Protein AF-A0A3M2T700-F1 (afdb_monomer_lite)

pLDDT: mean 87.98, std 15.17, range [38.22, 98.38]

Foldseek 3Di:
DDALPDCPDPNVVVVVVLVVVVVPPDPCLDCVNVVLLPDALVVCVVCVVSVVVSLCVLLVSLVCLLVSLPVVVLVVVCVVPVPSDDDPVSNVVSVVSNVVSVVSNVVSVVSVVVSDPPPPPPPPVPPDDD

Sequence (130 aa):
MKEPWRHDSMYAMVLSDLTEIENKLSRCHRYDSVKFYEREADELRMIPDYWNAWLKLQFTYHSILTALNHPFLYIVASQYNSNLTIPNTFWRRSSELVLLHATWIVRMIDMVSDKRPRCIFTTAALRIRD

Structure (mmCIF, N/CA/C/O backbone):
data_AF-A0A3M2T700-F1
#
_entry.id   AF-A0A3M2T700-F1
#
loop_
_atom_site.group_PDB
_atom_site.id
_atom_site.type_symbol
_atom_site.label_atom_id
_atom_site.label_alt_id
_atom_site.label_comp_id
_atom_site.label_asym_id
_atom_site.label_entity_id
_atom_site.label_seq_id
_atom_site.pdbx_PDB_ins_code
_atom_site.Cartn_x
_atom_site.Cartn_y
_atom_site.Cartn_z
_atom_site.occupancy
_atom_site.B_iso_or_equiv
_atom_site.auth_seq_id
_atom_site.auth_comp_id
_atom_site.auth_asym_id
_atom_site.auth_atom_id
_atom_site.pdbx_PDB_model_num
ATOM 1 N N . MET A 1 1 ? 7.837 -8.529 -21.971 1.00 65.38 1 MET A N 1
ATOM 2 C CA . MET A 1 1 ? 7.147 -7.703 -20.954 1.00 65.38 1 MET A CA 1
ATOM 3 C C . MET A 1 1 ? 7.514 -6.250 -21.225 1.00 65.38 1 MET A C 1
ATOM 5 O O . MET A 1 1 ? 8.689 -6.008 -21.472 1.00 65.38 1 MET A O 1
ATOM 9 N N . LYS A 1 2 ? 6.544 -5.325 -21.280 1.00 83.81 2 LYS A N 1
ATOM 10 C CA . LYS A 1 2 ? 6.830 -3.884 -21.449 1.00 83.81 2 LYS A CA 1
ATOM 11 C C . LYS A 1 2 ? 7.510 -3.327 -20.202 1.00 83.81 2 LYS A C 1
ATOM 13 O O . LYS A 1 2 ? 7.295 -3.845 -19.107 1.00 83.81 2 LYS A O 1
ATOM 18 N N . GLU A 1 3 ? 8.299 -2.276 -20.369 1.00 89.56 3 GLU A N 1
ATOM 19 C CA . GLU A 1 3 ? 9.000 -1.635 -19.267 1.00 89.56 3 GLU A CA 1
ATOM 20 C C . GLU A 1 3 ? 8.006 -0.971 -18.290 1.00 89.56 3 GLU A C 1
ATOM 22 O O . GLU A 1 3 ? 7.067 -0.309 -18.738 1.00 89.56 3 GLU A O 1
ATOM 27 N N . PRO A 1 4 ? 8.197 -1.091 -16.962 1.00 91.31 4 PRO A N 1
ATOM 28 C CA . PRO A 1 4 ? 7.226 -0.625 -15.959 1.00 91.31 4 PRO A CA 1
ATOM 29 C C . PRO A 1 4 ? 6.918 0.879 -15.988 1.00 91.31 4 PRO A C 1
ATOM 31 O O . PRO A 1 4 ? 5.841 1.311 -15.593 1.00 91.31 4 PRO A O 1
ATOM 34 N N . TRP A 1 5 ? 7.860 1.701 -16.450 1.00 90.75 5 TRP A N 1
ATOM 35 C CA . TRP A 1 5 ? 7.692 3.155 -16.549 1.00 90.75 5 TRP A CA 1
ATOM 36 C C . TRP A 1 5 ? 6.931 3.596 -17.806 1.00 90.75 5 TRP A C 1
ATOM 38 O O . TRP A 1 5 ? 6.716 4.792 -18.010 1.00 90.75 5 TRP A O 1
ATOM 48 N N . ARG A 1 6 ? 6.531 2.662 -18.676 1.00 93.06 6 ARG A N 1
ATOM 49 C CA . ARG A 1 6 ? 5.644 2.963 -19.803 1.00 93.06 6 ARG A CA 1
ATOM 50 C C . ARG A 1 6 ? 4.210 3.117 -19.299 1.00 93.06 6 ARG A C 1
ATOM 52 O O . ARG A 1 6 ? 3.755 2.346 -18.456 1.00 93.06 6 ARG A O 1
ATOM 59 N N . HIS A 1 7 ? 3.497 4.100 -19.844 1.00 92.81 7 HIS A N 1
ATOM 60 C CA . HIS A 1 7 ? 2.113 4.425 -19.473 1.00 92.81 7 HIS A CA 1
ATOM 61 C C . HIS A 1 7 ? 1.124 3.279 -19.742 1.00 92.81 7 HIS A C 1
ATOM 63 O O . HIS A 1 7 ? 0.125 3.149 -19.051 1.00 92.81 7 HIS A O 1
ATOM 69 N N . ASP A 1 8 ? 1.419 2.443 -20.732 1.00 93.25 8 ASP A N 1
ATOM 70 C CA . ASP A 1 8 ? 0.633 1.288 -21.163 1.00 93.25 8 ASP A CA 1
ATOM 71 C C . ASP A 1 8 ? 1.215 -0.042 -20.646 1.00 93.25 8 ASP A C 1
ATOM 73 O O . ASP A 1 8 ? 0.959 -1.115 -21.202 1.00 93.25 8 ASP A O 1
ATOM 77 N N . SER A 1 9 ? 2.056 0.022 -19.611 1.00 93.38 9 SER A N 1
ATOM 78 C CA . SER A 1 9 ? 2.573 -1.157 -18.924 1.00 93.38 9 SER A CA 1
ATOM 79 C C . SER A 1 9 ? 1.555 -1.706 -17.926 1.00 93.38 9 SER A C 1
ATOM 81 O O . SER A 1 9 ? 0.734 -0.975 -17.373 1.00 93.38 9 SER A O 1
ATOM 83 N N . MET A 1 10 ? 1.672 -2.998 -17.615 1.00 93.31 10 MET A N 1
ATOM 84 C CA . MET A 1 10 ? 0.885 -3.623 -16.548 1.00 93.31 10 MET A CA 1
ATOM 85 C C . MET A 1 10 ? 1.101 -2.928 -15.196 1.00 93.31 10 MET A C 1
ATOM 87 O O . MET A 1 10 ? 0.160 -2.798 -14.423 1.00 93.31 10 MET A O 1
ATOM 91 N N . TYR A 1 11 ? 2.316 -2.430 -14.935 1.00 94.62 11 TYR A N 1
ATOM 92 C CA . TYR A 1 11 ? 2.613 -1.651 -13.735 1.00 94.62 11 TYR A CA 1
ATOM 93 C C . TYR A 1 11 ? 1.751 -0.388 -13.650 1.00 94.62 11 TYR A C 1
ATOM 95 O O . TYR A 1 11 ? 1.080 -0.163 -12.643 1.00 94.62 11 TYR A O 1
ATOM 103 N N . ALA A 1 12 ? 1.737 0.409 -14.722 1.00 95.56 12 ALA A N 1
ATOM 104 C CA . ALA A 1 12 ? 0.971 1.648 -14.778 1.00 95.56 12 ALA A CA 1
ATOM 105 C C . ALA A 1 12 ? -0.542 1.393 -14.696 1.00 95.56 12 ALA A C 1
ATOM 107 O O . ALA A 1 12 ? -1.243 2.125 -14.000 1.00 95.56 12 ALA A O 1
ATOM 108 N N . MET A 1 13 ? -1.032 0.328 -15.339 1.00 96.69 13 MET A N 1
ATOM 109 C CA . MET A 1 13 ? -2.441 -0.071 -15.274 1.00 96.69 13 MET A CA 1
ATOM 110 C C . MET A 1 13 ? -2.863 -0.462 -13.853 1.00 96.69 13 MET A C 1
ATOM 112 O O . MET A 1 13 ? -3.823 0.099 -13.337 1.00 96.69 13 MET A O 1
ATOM 116 N N . VAL A 1 14 ? -2.112 -1.342 -13.178 1.00 96.44 14 VAL A N 1
ATOM 117 C CA . VAL A 1 14 ? -2.426 -1.756 -11.796 1.00 96.44 14 VAL A CA 1
ATOM 118 C C . VAL A 1 14 ? -2.397 -0.561 -10.842 1.00 96.44 14 VAL A C 1
ATOM 120 O O . VAL A 1 14 ? -3.268 -0.434 -9.984 1.00 96.44 14 VAL A O 1
ATOM 123 N N . LEU A 1 15 ? -1.419 0.338 -10.987 1.00 96.00 15 LEU A N 1
ATOM 124 C CA . LEU A 1 15 ? -1.345 1.544 -10.162 1.00 96.00 15 LEU A CA 1
ATOM 125 C C . LEU A 1 15 ? -2.537 2.484 -10.410 1.00 96.00 15 LEU A C 1
ATOM 127 O O . LEU A 1 15 ? -3.081 3.047 -9.459 1.00 96.00 15 LEU A O 1
ATOM 131 N N . SER A 1 16 ? -2.954 2.635 -11.670 1.00 96.75 16 SER A N 1
ATOM 132 C CA . SER A 1 16 ? -4.155 3.388 -12.040 1.00 96.75 16 SER A CA 1
ATOM 133 C C . SER A 1 16 ? -5.408 2.789 -11.401 1.00 96.75 16 SER A C 1
ATOM 135 O O . SER A 1 16 ? -6.183 3.517 -10.783 1.00 96.75 16 SER A O 1
ATOM 137 N N . ASP A 1 17 ? -5.580 1.468 -11.481 1.00 96.12 17 ASP A N 1
ATOM 138 C CA . ASP A 1 17 ? -6.729 0.770 -10.897 1.00 96.12 17 ASP A CA 1
ATOM 139 C C . ASP A 1 17 ? -6.767 0.924 -9.370 1.00 96.12 17 ASP A C 1
ATOM 141 O O . ASP A 1 17 ? -7.816 1.225 -8.799 1.00 96.12 17 ASP A O 1
ATOM 145 N N . LEU A 1 18 ? -5.620 0.790 -8.694 1.00 95.38 18 LEU A N 1
ATOM 146 C CA . LEU A 1 18 ? -5.518 1.020 -7.248 1.00 95.38 18 LEU A CA 1
ATOM 147 C C . LEU A 1 18 ? -5.864 2.460 -6.859 1.00 95.38 18 LEU A C 1
ATOM 149 O O . LEU A 1 18 ? -6.578 2.672 -5.879 1.00 95.38 18 LEU A O 1
ATOM 153 N N . THR A 1 19 ? -5.387 3.438 -7.632 1.00 94.06 19 THR A N 1
ATOM 154 C CA . THR A 1 19 ? -5.673 4.861 -7.395 1.00 94.06 19 THR A CA 1
ATOM 155 C C . THR A 1 19 ? -7.164 5.144 -7.560 1.00 94.06 19 THR A C 1
ATOM 157 O O . THR A 1 19 ? -7.755 5.873 -6.766 1.00 94.06 19 THR A O 1
ATOM 160 N N . GLU A 1 20 ? -7.807 4.527 -8.550 1.00 95.12 20 GLU A N 1
ATOM 161 C CA . GLU A 1 20 ? -9.245 4.661 -8.770 1.00 95.12 20 GLU A CA 1
ATOM 162 C C . GLU A 1 20 ? -10.069 3.996 -7.654 1.00 95.12 20 GLU A C 1
ATOM 164 O O . GLU A 1 20 ? -11.075 4.552 -7.206 1.00 95.12 20 GLU A O 1
ATOM 169 N N . ILE A 1 21 ? -9.638 2.832 -7.152 1.00 91.31 21 ILE A N 1
ATOM 170 C CA . ILE A 1 21 ? -10.253 2.184 -5.982 1.00 91.31 21 ILE A CA 1
ATOM 171 C C . ILE A 1 21 ? -10.155 3.098 -4.755 1.00 91.31 21 ILE A C 1
ATOM 173 O O . ILE A 1 21 ? -11.149 3.307 -4.058 1.00 91.31 21 ILE A O 1
ATOM 177 N N . GLU A 1 22 ? -8.984 3.678 -4.502 1.00 89.00 22 GLU A N 1
ATOM 178 C CA . GLU A 1 22 ? -8.772 4.609 -3.392 1.00 89.00 22 GLU A CA 1
ATOM 179 C C . GLU A 1 22 ? -9.605 5.893 -3.541 1.00 89.00 22 GLU A C 1
ATOM 181 O O . GLU A 1 22 ? -10.156 6.414 -2.563 1.00 89.00 22 GLU A O 1
ATOM 186 N N . ASN A 1 23 ? -9.751 6.388 -4.771 1.00 89.25 23 ASN A N 1
ATOM 187 C CA . ASN A 1 23 ? -10.578 7.546 -5.085 1.00 89.25 23 ASN A CA 1
ATOM 188 C C . ASN A 1 23 ? -12.066 7.280 -4.802 1.00 89.25 23 ASN A C 1
ATOM 190 O O . ASN A 1 23 ? -12.743 8.127 -4.220 1.00 89.25 23 ASN A O 1
ATOM 194 N N . LYS A 1 24 ? -12.560 6.083 -5.143 1.00 91.00 24 LYS A N 1
ATOM 195 C CA . LYS A 1 24 ? -13.945 5.653 -4.877 1.00 91.00 24 LYS A CA 1
ATOM 196 C C . LYS A 1 24 ? -14.208 5.320 -3.413 1.00 91.00 24 LYS A C 1
ATOM 198 O O . LYS A 1 24 ? -15.357 5.381 -2.975 1.00 91.00 24 LYS A O 1
ATOM 203 N N . LEU A 1 25 ? -13.175 4.961 -2.649 1.00 88.94 25 LEU A N 1
ATOM 204 C CA . LEU A 1 25 ? -13.318 4.669 -1.230 1.00 88.94 25 LEU A CA 1
ATOM 205 C C . LEU A 1 25 ? -13.769 5.926 -0.477 1.00 88.94 25 LEU A C 1
ATOM 207 O O . LEU A 1 25 ? -13.053 6.934 -0.423 1.00 88.94 25 LEU A O 1
ATOM 211 N N . SER A 1 26 ? -14.948 5.837 0.148 1.00 88.88 26 SER A N 1
ATOM 212 C CA . SER A 1 26 ? -15.491 6.921 0.965 1.00 88.88 26 SER A CA 1
ATOM 213 C C . SER A 1 26 ? -14.470 7.384 2.001 1.00 88.88 26 SER A C 1
ATOM 215 O O . SER A 1 26 ? -13.818 6.573 2.667 1.00 88.88 26 SER A O 1
ATOM 217 N N . ARG A 1 27 ? -14.360 8.707 2.164 1.00 87.19 27 ARG A N 1
ATOM 218 C CA . ARG A 1 27 ? -13.382 9.335 3.062 1.00 87.19 27 ARG A CA 1
ATOM 219 C C . ARG A 1 27 ? -13.476 8.792 4.486 1.00 87.19 27 ARG A C 1
ATOM 221 O O . ARG A 1 27 ? -12.441 8.574 5.100 1.00 87.19 27 ARG A O 1
ATOM 228 N N . CYS A 1 28 ? -14.682 8.488 4.972 1.00 90.00 28 CYS A N 1
ATOM 229 C CA . CYS A 1 28 ? -14.891 7.967 6.325 1.00 90.00 28 CYS A CA 1
ATOM 230 C C . CYS A 1 28 ? -14.251 6.592 6.582 1.00 90.00 28 CYS A C 1
ATOM 232 O O . CYS A 1 28 ? -14.009 6.259 7.737 1.00 90.00 28 CYS A O 1
ATOM 234 N N . HIS A 1 29 ? -13.945 5.815 5.537 1.00 91.81 29 HIS A N 1
ATOM 235 C CA . HIS A 1 29 ? -13.312 4.497 5.652 1.00 91.81 29 HIS A CA 1
ATOM 236 C C . HIS A 1 29 ? -11.802 4.525 5.378 1.00 91.81 29 HIS A C 1
ATOM 238 O O . HIS A 1 29 ? -11.136 3.491 5.458 1.00 91.81 29 HIS A O 1
ATOM 244 N N . ARG A 1 30 ? -11.232 5.696 5.07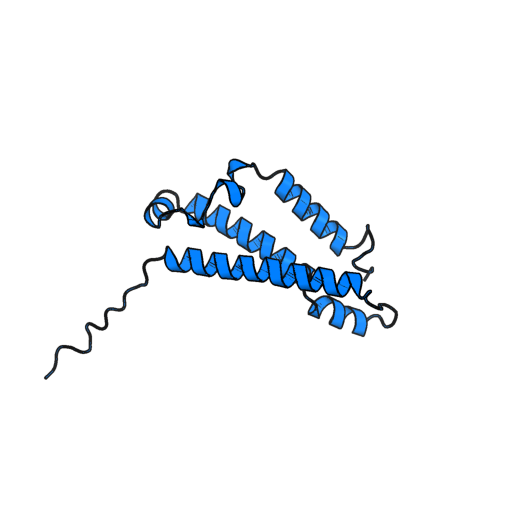0 1.00 91.69 30 ARG A N 1
ATOM 245 C 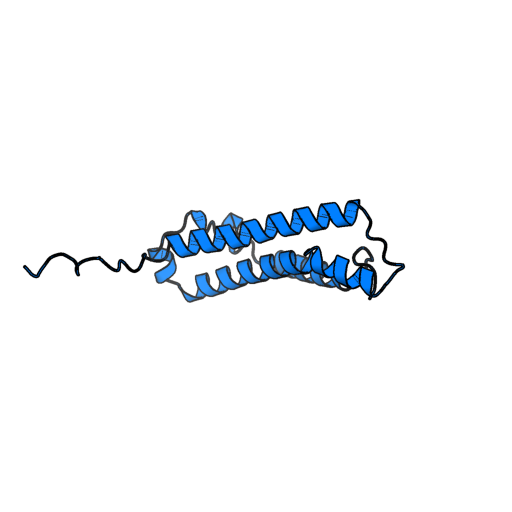CA . ARG A 1 30 ? -9.784 5.852 4.881 1.00 91.69 30 ARG A CA 1
ATOM 246 C C . ARG A 1 30 ? -9.051 5.752 6.211 1.00 91.69 30 ARG A C 1
ATOM 248 O O . ARG A 1 30 ? -9.607 6.100 7.253 1.00 91.69 30 ARG A O 1
ATOM 255 N N . TYR A 1 31 ? -7.792 5.320 6.164 1.00 90.62 31 TYR A N 1
ATOM 256 C CA . TYR A 1 31 ? -6.976 5.111 7.359 1.00 90.62 31 TYR A CA 1
ATOM 257 C C . TYR A 1 31 ? -6.969 6.324 8.300 1.00 90.62 31 TYR A C 1
ATOM 259 O O . TYR A 1 31 ? -7.307 6.182 9.476 1.00 90.62 31 TYR A O 1
ATOM 267 N N . ASP A 1 32 ? -6.715 7.519 7.762 1.00 90.25 32 ASP A N 1
ATOM 268 C CA . ASP A 1 32 ? -6.638 8.764 8.542 1.00 90.25 32 ASP A CA 1
ATOM 269 C C . ASP A 1 32 ? -7.958 9.157 9.218 1.00 90.25 32 ASP A C 1
ATOM 271 O O . ASP A 1 32 ? -7.963 9.858 10.226 1.00 90.25 32 ASP A O 1
ATOM 275 N N . SER A 1 33 ? -9.091 8.715 8.665 1.00 93.19 33 SER A N 1
ATOM 276 C CA . SER A 1 33 ? -10.421 8.998 9.220 1.00 93.19 33 SER A CA 1
ATOM 277 C C . SER A 1 33 ? -10.867 7.931 10.214 1.00 93.19 33 SER A C 1
ATOM 279 O O . SER A 1 33 ? -11.4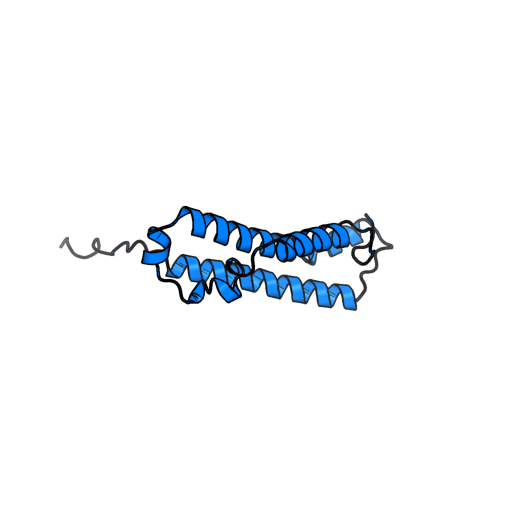40 8.250 11.252 1.00 93.19 33 SER A O 1
ATOM 281 N N . VAL A 1 34 ? -10.587 6.661 9.917 1.00 94.38 34 VAL A N 1
ATOM 282 C CA . VAL A 1 34 ? -10.945 5.532 10.786 1.00 94.38 34 VAL A CA 1
ATOM 283 C C . VAL A 1 34 ? -10.104 5.532 12.060 1.00 94.38 34 VAL A C 1
ATOM 285 O O . VAL A 1 34 ? -10.621 5.170 13.122 1.00 94.38 34 VAL A O 1
ATOM 288 N N . LYS A 1 35 ? -8.838 5.961 11.951 1.00 93.38 35 LYS A N 1
ATOM 289 C CA . LYS A 1 35 ? -7.870 6.046 13.048 1.00 93.38 35 LYS A CA 1
ATOM 290 C C . LYS A 1 35 ? -7.779 4.752 13.844 1.00 93.38 35 LYS A C 1
ATOM 292 O O . LYS A 1 35 ? -7.968 4.721 15.054 1.00 93.38 35 LYS A O 1
ATOM 297 N N . PHE A 1 36 ? -7.496 3.654 13.148 1.00 94.25 36 PHE A N 1
ATOM 298 C CA . PHE A 1 36 ? -7.450 2.318 13.751 1.00 94.25 36 PHE A CA 1
ATOM 299 C C . PHE A 1 36 ? -6.497 2.206 14.953 1.00 94.25 36 PHE A C 1
ATOM 301 O O . PHE A 1 36 ? -6.703 1.379 15.839 1.00 94.25 36 PHE A O 1
ATOM 308 N N . TYR A 1 37 ? -5.464 3.047 15.000 1.00 92.06 37 TYR A N 1
ATOM 309 C CA . TYR A 1 37 ? -4.528 3.121 16.117 1.00 92.06 37 TYR A CA 1
ATOM 310 C C . TYR A 1 37 ? -5.170 3.632 17.423 1.00 92.06 37 TYR A C 1
ATOM 312 O O . TYR A 1 37 ? -4.681 3.268 18.483 1.00 92.06 37 TYR A O 1
ATOM 320 N N . GLU A 1 38 ? -6.267 4.399 17.361 1.00 94.44 38 GLU A N 1
ATOM 321 C CA . GLU A 1 38 ? -7.007 4.924 18.529 1.00 94.44 38 GLU A CA 1
ATOM 322 C C . GLU A 1 38 ? -8.151 3.999 18.982 1.00 94.44 38 GLU A C 1
ATOM 324 O O . GLU A 1 38 ? -8.855 4.328 19.929 1.00 94.44 38 GLU A O 1
ATOM 329 N N . ARG A 1 39 ? -8.394 2.882 18.281 1.00 93.88 39 ARG A N 1
ATOM 330 C CA . ARG A 1 39 ? -9.549 2.007 18.540 1.00 93.88 39 ARG A CA 1
ATOM 331 C C . ARG A 1 39 ? -9.263 0.983 19.617 1.00 93.88 39 ARG A C 1
ATOM 333 O O . ARG A 1 39 ? -8.205 0.364 19.611 1.00 93.88 39 ARG A O 1
ATOM 340 N N . GLU A 1 40 ? -10.248 0.714 20.456 1.00 92.12 40 GLU A N 1
ATOM 341 C CA . GLU A 1 40 ? -10.135 -0.266 21.531 1.00 92.12 40 GLU A CA 1
ATOM 342 C C . GLU A 1 40 ? -10.556 -1.668 21.087 1.00 92.12 40 GLU A C 1
ATOM 344 O O . GLU A 1 40 ? -11.403 -1.859 20.211 1.00 92.12 40 GLU A O 1
ATOM 349 N N . ALA A 1 41 ? -9.989 -2.690 21.731 1.00 91.94 41 ALA A N 1
ATOM 350 C CA . ALA A 1 41 ? -10.285 -4.086 21.408 1.00 91.94 41 ALA A CA 1
ATOM 351 C C . ALA A 1 41 ? -11.781 -4.433 21.539 1.00 91.94 41 ALA A C 1
ATOM 353 O O . ALA A 1 41 ? -12.280 -5.290 20.808 1.00 91.94 41 ALA A O 1
ATOM 354 N N . ASP A 1 42 ? -12.499 -3.768 22.444 1.00 92.12 42 ASP A N 1
ATOM 355 C CA . ASP A 1 42 ? -13.935 -3.968 22.645 1.00 92.12 42 ASP A CA 1
ATOM 356 C C . ASP A 1 42 ? -14.762 -3.398 21.481 1.00 92.12 42 ASP A C 1
ATOM 358 O O . ASP A 1 42 ? -15.680 -4.071 21.011 1.00 92.12 42 ASP A O 1
ATOM 362 N N . GLU A 1 43 ? -14.391 -2.233 20.925 1.00 90.94 43 GLU A N 1
ATOM 363 C CA . GLU A 1 43 ? -15.033 -1.668 19.722 1.00 90.94 43 GLU A CA 1
ATOM 364 C C . GLU A 1 43 ? -14.918 -2.627 18.530 1.00 90.94 43 GLU A C 1
ATOM 366 O O . GLU A 1 43 ? -15.849 -2.778 17.733 1.00 90.94 43 GLU A O 1
ATOM 371 N N . LEU A 1 44 ? -13.773 -3.307 18.420 1.00 92.06 44 LEU A N 1
ATOM 372 C CA . LEU A 1 44 ? -13.528 -4.280 17.361 1.00 92.06 44 LEU A CA 1
ATOM 373 C C . LEU A 1 44 ? -14.451 -5.496 17.465 1.00 92.06 44 LEU A C 1
ATOM 375 O O . LEU A 1 44 ? -14.892 -6.025 16.445 1.00 92.06 44 LEU A O 1
ATOM 379 N N . ARG A 1 45 ? -14.767 -5.924 18.691 1.00 90.25 45 ARG A N 1
ATOM 380 C CA . ARG A 1 45 ? -15.643 -7.074 18.951 1.00 90.25 45 ARG A CA 1
ATOM 381 C C . ARG A 1 45 ? -17.121 -6.757 18.751 1.00 90.25 45 ARG A C 1
ATOM 383 O O . ARG A 1 45 ? -17.882 -7.682 18.496 1.00 90.25 45 ARG A O 1
ATOM 390 N N . MET A 1 46 ? -17.524 -5.488 18.847 1.00 94.38 46 MET A N 1
ATOM 391 C CA . MET A 1 46 ? -18.919 -5.082 18.636 1.00 94.38 46 MET A CA 1
ATOM 392 C C . MET A 1 46 ? -19.353 -5.197 17.169 1.00 94.38 46 MET A C 1
ATOM 394 O O . MET A 1 46 ? -20.495 -5.553 16.895 1.00 94.38 46 MET A O 1
ATOM 398 N N . ILE A 1 47 ? -18.449 -4.917 16.223 1.00 94.56 47 ILE A N 1
ATOM 399 C CA . ILE A 1 47 ? -18.724 -4.946 14.773 1.00 94.56 47 ILE A CA 1
ATOM 400 C C . ILE A 1 47 ? -17.587 -5.634 13.990 1.00 94.56 47 ILE A C 1
ATOM 402 O O . ILE A 1 47 ? -16.934 -5.015 13.142 1.00 94.56 47 ILE A O 1
ATOM 406 N N . PRO A 1 48 ? -17.320 -6.926 14.255 1.00 92.94 48 PRO A N 1
ATOM 407 C CA . PRO A 1 48 ? -16.133 -7.617 13.754 1.00 92.94 48 PRO A CA 1
ATOM 408 C C . PRO A 1 48 ? -16.086 -7.697 12.224 1.00 92.94 48 PRO A C 1
ATOM 410 O O . PRO A 1 48 ? -15.005 -7.618 11.643 1.00 92.94 48 PRO A O 1
ATOM 413 N N . ASP A 1 49 ? -17.235 -7.796 11.554 1.00 96.25 49 ASP A N 1
ATOM 414 C CA . ASP A 1 49 ? -17.301 -7.887 10.091 1.00 96.25 49 ASP A CA 1
ATOM 415 C C . ASP A 1 49 ? -16.794 -6.619 9.401 1.00 96.25 49 ASP A C 1
ATOM 417 O O . ASP A 1 49 ? -16.044 -6.707 8.424 1.00 96.25 49 ASP A O 1
ATOM 421 N N . TYR A 1 50 ? -17.123 -5.442 9.946 1.00 95.62 50 TYR A N 1
ATOM 422 C CA . TYR A 1 50 ? -16.612 -4.166 9.444 1.00 95.62 50 TYR A CA 1
ATOM 423 C C . TYR A 1 50 ? -15.088 -4.112 9.557 1.00 95.62 50 TYR A C 1
ATOM 425 O O . TYR A 1 50 ? -14.398 -3.828 8.577 1.00 95.62 50 TYR A O 1
ATOM 433 N N . TRP A 1 51 ? -14.549 -4.435 10.735 1.00 95.62 51 TRP A N 1
ATOM 434 C CA . TRP A 1 51 ? -13.108 -4.387 10.970 1.00 95.62 51 TRP A CA 1
ATOM 435 C C . TRP A 1 51 ? -12.353 -5.426 10.154 1.00 95.62 51 TRP A C 1
ATOM 437 O O . TRP A 1 51 ? -11.301 -5.116 9.603 1.00 95.62 51 TRP A O 1
ATOM 447 N N . ASN A 1 52 ? -12.902 -6.629 9.997 1.00 94.75 52 ASN A N 1
ATOM 448 C CA . ASN A 1 52 ? -12.330 -7.647 9.125 1.00 94.75 52 ASN A CA 1
ATOM 449 C C . ASN A 1 52 ? -12.285 -7.178 7.668 1.00 94.75 52 ASN A C 1
ATOM 451 O O . ASN A 1 52 ? -11.263 -7.358 7.006 1.00 94.75 52 ASN A O 1
ATOM 455 N N . ALA A 1 53 ? -13.359 -6.570 7.158 1.00 95.69 53 ALA A N 1
ATOM 456 C CA . ALA A 1 53 ? -13.388 -6.025 5.803 1.00 95.69 53 ALA A CA 1
ATOM 457 C C . ALA A 1 53 ? -12.392 -4.867 5.636 1.00 95.69 53 ALA A C 1
ATOM 459 O O . ALA A 1 53 ? -11.622 -4.847 4.674 1.00 95.69 53 ALA A O 1
ATOM 460 N N . TRP A 1 54 ? -12.351 -3.944 6.598 1.00 95.88 54 TRP A N 1
ATOM 461 C CA . TRP A 1 54 ? -11.441 -2.804 6.579 1.00 95.88 54 TRP A CA 1
ATOM 462 C C . TRP A 1 54 ? -9.970 -3.240 6.651 1.00 95.88 54 TRP A C 1
ATOM 464 O O . TRP A 1 54 ? -9.159 -2.801 5.839 1.00 95.88 54 TRP A O 1
ATOM 474 N N . LEU A 1 55 ? -9.622 -4.170 7.546 1.00 96.19 55 LEU A N 1
ATOM 475 C CA . LEU A 1 55 ? -8.273 -4.735 7.640 1.00 96.19 55 LEU A CA 1
ATOM 476 C C . LEU A 1 55 ? -7.881 -5.453 6.348 1.00 96.19 55 LEU A C 1
ATOM 478 O O . LEU A 1 55 ? -6.787 -5.225 5.836 1.00 96.19 55 LEU A O 1
ATOM 482 N N . LYS A 1 56 ? -8.774 -6.280 5.785 1.00 95.88 56 LYS A N 1
ATOM 483 C CA . LYS A 1 56 ? -8.540 -6.945 4.493 1.00 95.88 56 LYS A CA 1
ATOM 484 C C . LYS A 1 56 ? -8.252 -5.932 3.391 1.00 95.88 56 LYS A C 1
ATOM 486 O O . LYS A 1 56 ? -7.324 -6.152 2.618 1.00 95.88 56 LYS A O 1
ATOM 491 N N . LEU A 1 57 ? -8.995 -4.827 3.338 1.00 95.06 57 LEU A N 1
ATOM 492 C CA . LEU A 1 57 ? -8.762 -3.753 2.376 1.00 95.06 57 LEU A CA 1
ATOM 493 C C . LEU A 1 57 ? -7.358 -3.150 2.536 1.00 95.06 57 LEU A C 1
ATOM 495 O O . LEU A 1 57 ? -6.614 -3.102 1.558 1.00 95.06 57 LEU A O 1
ATOM 499 N N . GLN A 1 58 ? -6.969 -2.760 3.756 1.00 95.44 58 GLN A N 1
ATOM 500 C CA . GLN A 1 58 ? -5.648 -2.172 4.028 1.00 95.44 58 GLN A CA 1
ATOM 501 C C . GLN A 1 58 ? -4.504 -3.141 3.696 1.00 95.44 58 GLN A C 1
ATOM 503 O O . GLN A 1 58 ? -3.559 -2.777 2.994 1.00 95.44 58 GLN A O 1
ATOM 508 N N . PHE A 1 59 ? -4.601 -4.396 4.153 1.00 97.25 59 PHE A N 1
ATOM 509 C CA . PHE A 1 59 ? -3.593 -5.416 3.865 1.00 97.25 59 PHE A CA 1
ATOM 510 C C . PHE A 1 59 ? -3.482 -5.694 2.372 1.00 97.25 59 PHE A C 1
ATOM 512 O O . PHE A 1 59 ? -2.370 -5.774 1.859 1.00 97.25 59 PHE A O 1
ATOM 519 N N . THR A 1 60 ? -4.607 -5.807 1.665 1.00 96.75 60 THR A N 1
ATOM 520 C CA . THR A 1 60 ? -4.611 -6.067 0.220 1.00 96.75 60 THR A CA 1
ATOM 521 C C . THR A 1 60 ? -3.961 -4.914 -0.537 1.00 96.75 60 THR A C 1
ATOM 523 O O . THR A 1 60 ? -3.049 -5.148 -1.325 1.00 96.75 60 THR A O 1
ATOM 526 N N . TYR A 1 61 ? -4.363 -3.673 -0.253 1.00 96.12 61 TYR A N 1
ATOM 527 C CA . TYR A 1 61 ? -3.825 -2.483 -0.913 1.00 96.12 61 TYR A CA 1
ATOM 528 C C . TYR A 1 61 ? -2.302 -2.374 -0.738 1.00 96.12 61 TYR A C 1
ATOM 530 O O . TYR A 1 61 ? -1.560 -2.301 -1.720 1.00 96.12 61 TYR A O 1
ATOM 538 N N . HIS A 1 62 ? -1.812 -2.452 0.503 1.00 97.50 62 HIS A N 1
ATOM 539 C CA . HIS A 1 62 ? -0.377 -2.363 0.766 1.00 97.50 62 HIS A CA 1
ATOM 540 C C . HIS A 1 62 ? 0.402 -3.575 0.247 1.00 97.50 62 HIS A C 1
ATOM 542 O O . HIS A 1 62 ? 1.504 -3.397 -0.263 1.00 97.50 62 HIS A O 1
ATOM 548 N N . SER A 1 63 ? -0.167 -4.783 0.291 1.00 98.25 63 SER A N 1
ATOM 549 C CA . SER A 1 63 ? 0.496 -5.979 -0.248 1.00 98.25 63 SER A CA 1
ATOM 550 C C . SER A 1 63 ? 0.667 -5.904 -1.761 1.00 98.25 63 SER A C 1
ATOM 552 O O . SER A 1 63 ? 1.737 -6.248 -2.261 1.00 98.25 63 SER A O 1
ATOM 554 N N . ILE A 1 64 ? -0.344 -5.414 -2.493 1.00 97.81 64 ILE A N 1
ATOM 555 C CA . ILE A 1 64 ? -0.227 -5.213 -3.942 1.00 97.81 64 ILE A CA 1
ATOM 556 C C . ILE A 1 64 ? 0.882 -4.200 -4.228 1.00 97.81 64 ILE A C 1
ATOM 558 O O . ILE A 1 64 ? 1.737 -4.477 -5.061 1.00 97.81 64 ILE A O 1
ATOM 562 N N . LEU A 1 65 ? 0.930 -3.068 -3.519 1.00 97.75 65 LEU A N 1
ATOM 563 C CA . LEU A 1 65 ? 1.965 -2.055 -3.745 1.00 97.75 65 LEU A CA 1
ATOM 564 C C . LEU A 1 65 ? 3.371 -2.539 -3.367 1.00 97.75 65 LEU A C 1
ATOM 566 O O . LEU A 1 65 ? 4.326 -2.232 -4.083 1.00 97.75 65 LEU A O 1
ATOM 570 N N . THR A 1 66 ? 3.513 -3.329 -2.300 1.00 98.25 66 THR A N 1
ATOM 571 C CA . THR A 1 66 ? 4.779 -3.984 -1.946 1.00 98.25 66 THR A CA 1
ATOM 572 C C . THR A 1 66 ? 5.214 -4.956 -3.038 1.00 98.25 66 THR A C 1
ATOM 574 O O . THR A 1 66 ? 6.350 -4.870 -3.497 1.00 98.25 66 THR A O 1
ATOM 577 N N . ALA A 1 67 ? 4.328 -5.848 -3.489 1.00 97.25 67 ALA A N 1
ATOM 578 C CA . ALA A 1 67 ? 4.644 -6.817 -4.533 1.00 97.25 67 ALA A CA 1
ATOM 579 C C . ALA A 1 67 ? 4.991 -6.120 -5.854 1.00 97.25 67 ALA A C 1
ATOM 581 O O . ALA A 1 67 ? 6.031 -6.400 -6.442 1.00 97.25 67 ALA A O 1
ATOM 582 N N . LEU A 1 68 ? 4.165 -5.158 -6.273 1.00 96.50 68 LEU A N 1
ATOM 583 C CA . LEU A 1 68 ? 4.311 -4.419 -7.523 1.00 96.50 68 LEU A CA 1
ATOM 584 C C . LEU A 1 68 ? 5.646 -3.673 -7.605 1.00 96.50 68 LEU A C 1
ATOM 586 O O . LEU A 1 68 ? 6.238 -3.593 -8.675 1.00 96.50 68 LEU A O 1
ATOM 590 N N . ASN A 1 69 ? 6.143 -3.137 -6.490 1.00 97.12 69 ASN A N 1
ATOM 591 C CA . ASN A 1 69 ? 7.399 -2.388 -6.456 1.00 97.12 69 ASN A CA 1
ATOM 592 C C . ASN A 1 69 ? 8.611 -3.250 -6.034 1.00 97.12 69 ASN A C 1
ATOM 594 O O . ASN A 1 69 ? 9.729 -2.734 -5.947 1.00 97.12 69 ASN A O 1
ATOM 598 N N . HIS A 1 70 ? 8.430 -4.550 -5.775 1.00 96.19 70 HIS A N 1
ATOM 599 C CA . HIS A 1 70 ? 9.481 -5.394 -5.210 1.00 96.19 70 HIS A CA 1
ATOM 600 C C . HIS A 1 70 ? 10.682 -5.546 -6.171 1.00 96.19 70 HIS A C 1
ATOM 602 O O . HIS A 1 70 ? 10.494 -6.021 -7.296 1.00 96.19 70 HIS A O 1
ATOM 608 N N . PRO A 1 71 ? 11.931 -5.248 -5.744 1.00 92.31 71 PRO A N 1
ATOM 609 C CA . PRO A 1 71 ? 13.118 -5.297 -6.608 1.00 92.31 71 PRO A CA 1
ATOM 610 C C . PRO A 1 71 ? 13.321 -6.638 -7.320 1.00 92.31 71 PRO A C 1
ATOM 612 O O . PRO A 1 71 ? 13.784 -6.676 -8.458 1.00 92.31 71 PRO A O 1
ATOM 615 N N . PHE A 1 72 ? 12.928 -7.738 -6.667 1.00 93.56 72 PHE A N 1
ATOM 616 C CA . PHE A 1 72 ? 12.987 -9.089 -7.234 1.00 93.56 72 PHE A CA 1
ATOM 617 C C . PHE A 1 72 ? 12.306 -9.194 -8.604 1.00 93.56 72 PHE A C 1
ATOM 619 O O . PHE A 1 72 ? 12.877 -9.802 -9.503 1.00 93.56 72 PHE A O 1
ATOM 626 N N . LEU A 1 73 ? 11.135 -8.570 -8.795 1.00 91.12 73 LEU A N 1
ATOM 627 C CA . LEU A 1 73 ? 10.418 -8.640 -10.073 1.00 91.12 73 LEU A CA 1
ATOM 628 C C . LEU A 1 73 ? 11.257 -8.066 -11.215 1.00 91.12 73 LEU A C 1
ATOM 630 O O . LEU A 1 73 ? 11.297 -8.634 -12.303 1.00 91.12 73 LEU A O 1
ATOM 634 N N . TYR A 1 74 ? 11.957 -6.963 -10.956 1.00 90.06 74 TYR A N 1
ATOM 635 C CA . TYR A 1 74 ? 12.734 -6.263 -11.973 1.00 90.06 74 TYR A CA 1
ATOM 636 C C . TYR A 1 74 ? 14.093 -6.911 -12.224 1.00 90.06 74 TYR A C 1
ATOM 638 O O . TYR A 1 74 ? 14.521 -6.962 -13.373 1.00 90.06 74 TYR A O 1
ATOM 646 N N . ILE A 1 75 ? 14.730 -7.461 -11.184 1.00 90.38 75 ILE A N 1
ATOM 647 C CA . ILE A 1 75 ? 15.944 -8.281 -11.330 1.00 90.38 75 ILE A CA 1
ATOM 648 C C . ILE A 1 75 ? 15.648 -9.499 -12.206 1.00 90.38 75 ILE A C 1
ATOM 650 O O . ILE A 1 75 ? 16.387 -9.793 -13.138 1.00 90.38 75 ILE A O 1
ATOM 654 N N . VAL A 1 76 ? 14.556 -10.211 -11.924 1.00 90.50 76 VAL A N 1
ATOM 655 C CA . VAL A 1 76 ? 14.176 -11.387 -12.710 1.00 90.50 76 VAL A CA 1
ATOM 656 C C . VAL A 1 76 ? 13.794 -10.972 -14.132 1.00 90.50 76 VAL A C 1
ATOM 658 O O . VAL A 1 76 ? 14.252 -11.583 -15.093 1.00 90.50 76 VAL A O 1
ATOM 661 N N . ALA A 1 77 ? 13.019 -9.897 -14.305 1.00 86.94 77 ALA A N 1
ATOM 662 C CA . ALA A 1 77 ? 12.641 -9.413 -15.632 1.00 86.94 77 ALA A CA 1
ATOM 663 C C . ALA A 1 77 ? 13.848 -9.006 -16.497 1.00 86.94 77 ALA A C 1
ATOM 665 O O . ALA A 1 77 ? 13.829 -9.260 -17.702 1.00 86.94 77 ALA A O 1
ATOM 666 N N . SER A 1 78 ? 14.896 -8.411 -15.914 1.00 87.75 78 SER A N 1
ATOM 667 C CA . SER A 1 78 ? 16.104 -8.029 -16.658 1.00 87.75 78 SER A CA 1
ATOM 668 C C . SER A 1 78 ? 16.967 -9.229 -17.053 1.00 87.75 78 SER A C 1
ATOM 670 O O . SER A 1 78 ? 17.602 -9.193 -18.103 1.00 87.75 78 SER A O 1
ATOM 672 N N . GLN A 1 79 ? 16.924 -10.334 -16.299 1.00 89.25 79 GLN A N 1
ATOM 673 C CA . GLN A 1 79 ? 17.570 -11.592 -16.705 1.00 89.25 79 GLN A CA 1
ATOM 674 C C . GLN A 1 79 ? 16.948 -12.180 -17.981 1.00 89.25 79 GLN A C 1
ATOM 676 O O . GLN A 1 79 ? 17.658 -12.766 -18.794 1.00 89.25 79 GLN A O 1
ATOM 681 N N . TYR A 1 80 ? 15.639 -11.998 -18.184 1.00 87.25 80 TYR A N 1
ATOM 682 C CA . TYR A 1 80 ? 14.931 -12.460 -19.387 1.00 87.25 80 TYR A CA 1
ATOM 683 C C . TYR A 1 80 ? 14.891 -11.426 -20.522 1.00 87.25 80 TYR A C 1
ATOM 685 O O . TYR A 1 80 ? 14.458 -11.746 -21.629 1.00 87.25 80 TYR A O 1
ATOM 693 N N . ASN A 1 81 ? 15.312 -10.186 -20.269 1.00 84.62 81 ASN A N 1
ATOM 694 C CA . ASN A 1 81 ? 15.363 -9.120 -21.263 1.00 84.62 81 ASN A CA 1
ATOM 695 C C . ASN A 1 81 ? 16.645 -8.304 -21.078 1.00 84.62 81 ASN A C 1
ATOM 697 O O . AS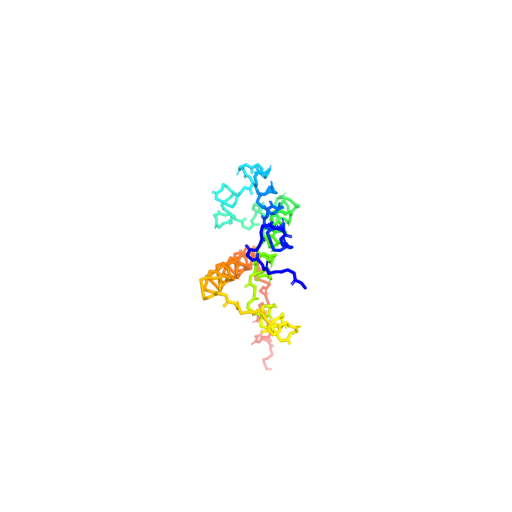N A 1 81 ? 16.662 -7.327 -20.334 1.00 84.62 81 ASN A O 1
ATOM 701 N N . SER A 1 82 ? 17.700 -8.675 -21.805 1.00 80.38 82 SER A N 1
ATOM 702 C CA . SER A 1 82 ? 19.020 -8.032 -21.729 1.00 80.38 82 SER A CA 1
ATOM 703 C C . SER A 1 82 ? 19.016 -6.542 -22.088 1.00 80.38 82 SER A C 1
ATOM 705 O O . SER A 1 82 ? 19.951 -5.831 -21.736 1.00 80.38 82 SER A O 1
ATOM 707 N N . ASN A 1 83 ? 17.975 -6.060 -22.774 1.00 80.62 83 ASN A N 1
ATOM 708 C CA . ASN A 1 83 ? 17.811 -4.647 -23.120 1.00 80.62 83 ASN A CA 1
ATOM 709 C C . ASN A 1 83 ? 17.060 -3.854 -22.036 1.00 80.62 83 ASN A C 1
ATOM 711 O O . ASN A 1 83 ? 16.961 -2.630 -22.123 1.00 80.62 83 ASN A O 1
ATOM 715 N N . LEU A 1 84 ? 16.525 -4.525 -21.010 1.00 81.50 84 LEU A N 1
ATOM 716 C CA . LEU A 1 84 ? 15.843 -3.896 -19.883 1.00 81.50 84 LEU A CA 1
ATOM 717 C C . LEU A 1 84 ? 16.865 -3.363 -18.870 1.00 81.50 84 LEU A C 1
ATOM 719 O O . LEU A 1 84 ? 17.049 -3.912 -17.783 1.00 81.50 84 LEU A O 1
ATOM 723 N N . THR A 1 85 ? 17.514 -2.254 -19.215 1.00 85.44 85 THR A N 1
ATOM 724 C CA . THR A 1 85 ? 18.312 -1.484 -18.256 1.00 85.44 85 THR A CA 1
ATOM 725 C C . THR A 1 85 ? 17.370 -0.691 -17.360 1.00 85.44 85 THR A C 1
ATOM 727 O O . THR A 1 85 ? 16.692 0.225 -17.823 1.00 85.44 85 THR A O 1
ATOM 730 N N . ILE A 1 86 ? 17.309 -1.035 -16.072 1.00 88.75 86 ILE A N 1
ATOM 731 C CA . ILE A 1 86 ? 16.419 -0.363 -15.120 1.00 88.75 86 ILE A CA 1
ATOM 732 C C . ILE A 1 86 ? 16.988 1.029 -14.793 1.00 88.75 86 ILE A C 1
ATOM 734 O O . ILE A 1 86 ? 18.096 1.116 -14.261 1.00 88.75 86 ILE A O 1
ATOM 738 N N . PRO A 1 87 ? 16.258 2.130 -15.053 1.00 92.06 87 PRO A N 1
ATOM 739 C CA . PRO A 1 87 ? 16.719 3.463 -14.695 1.00 92.06 87 PRO A CA 1
ATOM 740 C C . PRO A 1 87 ? 16.907 3.597 -13.181 1.00 92.06 87 PRO A C 1
ATOM 742 O O . PRO A 1 87 ? 16.018 3.233 -12.409 1.00 92.06 87 PRO A O 1
ATOM 745 N N . ASN A 1 88 ? 18.013 4.211 -12.748 1.00 92.06 88 ASN A N 1
ATOM 746 C CA . ASN A 1 88 ? 18.314 4.422 -11.323 1.00 92.06 88 ASN A CA 1
ATOM 747 C C . ASN A 1 88 ? 17.180 5.140 -10.574 1.00 92.06 88 ASN A C 1
ATOM 749 O O . ASN A 1 88 ? 16.865 4.797 -9.436 1.00 92.06 88 ASN A O 1
ATOM 753 N N . THR A 1 89 ? 16.528 6.109 -11.220 1.00 94.50 89 THR A N 1
ATOM 754 C CA . THR A 1 89 ? 15.390 6.837 -10.641 1.00 94.50 89 THR A CA 1
ATOM 755 C C . THR A 1 89 ? 14.198 5.920 -10.377 1.00 94.50 89 THR A C 1
ATOM 757 O O . THR A 1 89 ? 13.568 6.022 -9.326 1.00 94.50 89 THR A O 1
ATOM 760 N N . PHE A 1 90 ? 13.903 5.005 -11.307 1.00 94.06 90 PHE A N 1
ATOM 761 C CA . PHE A 1 90 ? 12.841 4.018 -11.128 1.00 94.06 90 PHE A CA 1
ATOM 762 C C . PHE A 1 90 ? 13.197 3.052 -9.997 1.00 94.06 90 PHE A C 1
ATOM 764 O O . PHE A 1 90 ? 12.398 2.852 -9.088 1.00 94.06 90 PHE A O 1
ATOM 771 N N . TRP A 1 91 ? 14.425 2.526 -10.009 1.00 92.50 91 TRP A N 1
ATOM 772 C CA . TRP A 1 91 ? 14.924 1.612 -8.983 1.00 92.50 91 TRP A CA 1
ATOM 773 C C . TRP A 1 91 ? 14.818 2.193 -7.570 1.00 92.50 91 TRP A C 1
ATOM 775 O O . TRP A 1 91 ? 14.284 1.553 -6.660 1.00 92.50 91 TRP A O 1
ATOM 785 N N . ARG A 1 92 ? 15.286 3.435 -7.397 1.00 95.62 92 ARG A N 1
ATOM 786 C CA . ARG A 1 92 ? 15.220 4.152 -6.124 1.00 95.62 92 ARG A CA 1
ATOM 787 C C . ARG A 1 92 ? 13.776 4.326 -5.661 1.00 95.62 92 ARG A C 1
ATOM 789 O O . ARG A 1 92 ? 13.444 3.900 -4.559 1.00 95.62 92 ARG A O 1
ATOM 796 N N . ARG A 1 93 ? 12.914 4.884 -6.518 1.00 96.12 93 ARG A N 1
ATOM 797 C CA . ARG A 1 93 ? 11.504 5.129 -6.184 1.00 96.12 93 ARG A CA 1
ATOM 798 C C . ARG A 1 93 ? 10.766 3.840 -5.829 1.00 96.12 93 ARG A C 1
ATOM 800 O O . ARG A 1 93 ? 10.024 3.805 -4.855 1.00 96.12 93 ARG A O 1
ATOM 807 N N . SER A 1 94 ? 10.980 2.781 -6.604 1.00 96.12 94 SER A N 1
ATOM 808 C CA . SER A 1 94 ? 10.370 1.476 -6.356 1.00 96.12 94 SER A CA 1
ATOM 809 C C . SER A 1 94 ? 10.787 0.927 -4.989 1.00 96.12 94 SER A C 1
ATOM 811 O O . SER A 1 94 ? 9.948 0.489 -4.208 1.00 96.12 94 SER A O 1
ATOM 813 N N . SER A 1 95 ? 12.074 1.025 -4.653 1.00 96.00 95 SER A N 1
ATOM 814 C CA . SER A 1 95 ? 12.600 0.572 -3.360 1.00 96.00 95 SER A CA 1
ATOM 815 C C . SER A 1 95 ? 12.011 1.360 -2.181 1.00 96.00 95 SER A C 1
ATOM 817 O O . SER A 1 95 ? 11.639 0.769 -1.168 1.00 96.00 95 SER A O 1
ATOM 819 N N . GLU A 1 96 ? 11.870 2.681 -2.324 1.00 98.19 96 GLU A N 1
ATOM 820 C CA . GLU A 1 96 ? 11.228 3.548 -1.325 1.00 98.19 96 GLU A CA 1
ATOM 821 C C . GLU A 1 96 ? 9.753 3.158 -1.103 1.00 98.19 96 GLU A C 1
ATOM 823 O O . GLU A 1 96 ? 9.309 3.045 0.042 1.00 98.19 96 GLU A O 1
ATOM 828 N N . LEU A 1 97 ? 9.006 2.871 -2.177 1.00 98.00 97 LEU A N 1
ATOM 829 C CA . LEU A 1 97 ? 7.606 2.432 -2.098 1.00 98.00 97 LEU A CA 1
ATOM 830 C C . LEU A 1 97 ? 7.455 1.066 -1.418 1.00 98.00 97 LEU A C 1
ATOM 832 O O . LEU A 1 97 ? 6.562 0.889 -0.589 1.00 98.00 97 LEU A O 1
ATOM 836 N N . VAL A 1 98 ? 8.332 0.106 -1.721 1.00 98.19 98 VAL A N 1
ATOM 837 C CA . VAL A 1 98 ? 8.328 -1.207 -1.052 1.00 98.19 98 VAL A CA 1
ATOM 838 C C . VAL A 1 98 ? 8.507 -1.050 0.443 1.00 98.19 98 VAL A C 1
ATOM 840 O O . VAL A 1 98 ? 7.723 -1.613 1.205 1.00 98.19 98 VAL A O 1
ATOM 843 N N . LEU A 1 99 ? 9.512 -0.278 0.860 1.00 98.25 99 LEU A N 1
ATOM 844 C CA . LEU A 1 99 ? 9.797 -0.060 2.272 1.00 98.25 99 LEU A CA 1
ATOM 845 C C . LEU A 1 99 ? 8.617 0.617 2.976 1.00 98.25 99 LEU A C 1
ATOM 847 O O . LEU A 1 99 ? 8.219 0.185 4.060 1.00 98.25 99 LEU A O 1
ATOM 851 N N . LEU A 1 100 ? 8.027 1.635 2.344 1.00 98.31 100 LEU A N 1
ATOM 852 C CA . LEU A 1 100 ? 6.853 2.332 2.860 1.00 98.31 100 LEU A CA 1
ATOM 853 C C . LEU A 1 100 ? 5.686 1.364 3.096 1.00 98.31 100 LEU A C 1
ATOM 855 O O . LEU A 1 100 ? 5.143 1.306 4.199 1.00 98.31 100 LEU A O 1
ATOM 859 N N . HIS A 1 101 ? 5.303 0.587 2.083 1.00 98.25 101 HIS A N 1
ATOM 860 C CA . HIS A 1 101 ? 4.128 -0.279 2.171 1.00 98.25 101 HIS A CA 1
ATOM 861 C C . HIS A 1 101 ? 4.365 -1.529 3.021 1.00 98.25 101 HIS A C 1
ATOM 863 O O . HIS A 1 101 ? 3.471 -1.936 3.761 1.00 98.25 101 HIS A O 1
ATOM 869 N N . ALA A 1 102 ? 5.582 -2.075 3.030 1.00 98.38 102 ALA A N 1
ATOM 870 C CA . ALA A 1 102 ? 5.949 -3.139 3.960 1.00 98.38 102 ALA A CA 1
ATOM 871 C C . ALA A 1 102 ? 5.885 -2.656 5.419 1.00 98.38 102 ALA A C 1
ATOM 873 O O . ALA A 1 102 ? 5.353 -3.357 6.277 1.00 98.38 102 ALA A O 1
ATOM 874 N N . THR A 1 103 ? 6.344 -1.429 5.697 1.00 98.31 103 THR A N 1
ATOM 875 C CA . THR A 1 103 ? 6.238 -0.822 7.035 1.00 98.31 103 THR A CA 1
ATOM 876 C C . THR A 1 103 ? 4.781 -0.687 7.473 1.00 98.31 103 THR A C 1
ATOM 878 O O . THR A 1 103 ? 4.457 -0.967 8.626 1.00 98.31 103 THR A O 1
ATOM 881 N N . TRP A 1 104 ? 3.885 -0.299 6.561 1.00 97.62 104 TRP A N 1
ATOM 882 C CA . TRP A 1 104 ? 2.448 -0.259 6.837 1.00 97.62 104 TRP A CA 1
ATOM 883 C C . TRP A 1 104 ? 1.885 -1.632 7.204 1.00 97.62 104 TRP A C 1
ATOM 885 O O . TRP A 1 104 ? 1.167 -1.741 8.194 1.00 97.62 104 TRP A O 1
ATOM 895 N N . ILE A 1 105 ? 2.247 -2.683 6.463 1.00 98.06 105 ILE A N 1
ATOM 896 C CA . ILE A 1 105 ? 1.817 -4.058 6.757 1.00 98.06 105 ILE A CA 1
ATOM 897 C C . ILE A 1 105 ? 2.269 -4.478 8.160 1.00 98.06 105 ILE A C 1
ATOM 899 O O . ILE A 1 105 ? 1.446 -4.951 8.940 1.00 98.06 105 ILE A O 1
ATOM 903 N N . VAL A 1 106 ? 3.544 -4.264 8.502 1.00 97.88 106 VAL A N 1
ATOM 904 C CA . VAL A 1 106 ? 4.085 -4.611 9.828 1.00 97.88 106 VAL A CA 1
ATOM 905 C C . VAL A 1 106 ? 3.352 -3.851 10.933 1.00 97.88 106 VAL A C 1
ATOM 907 O O . VAL A 1 106 ? 2.820 -4.472 11.846 1.00 97.88 106 VAL A O 1
ATOM 910 N N . ARG A 1 107 ? 3.201 -2.526 10.801 1.00 95.62 107 ARG A N 1
ATOM 911 C CA . ARG A 1 107 ? 2.463 -1.709 11.782 1.00 95.62 107 ARG A CA 1
ATOM 912 C C . ARG A 1 107 ? 1.020 -2.172 11.964 1.00 95.62 107 ARG A C 1
ATOM 914 O O . ARG A 1 107 ? 0.501 -2.161 13.075 1.00 95.62 107 ARG A O 1
ATOM 921 N N . MET A 1 108 ? 0.358 -2.569 10.881 1.00 95.75 108 MET A N 1
ATOM 922 C CA . MET A 1 108 ? -1.004 -3.097 10.936 1.00 95.75 108 MET A CA 1
ATOM 923 C C . MET A 1 108 ? -1.063 -4.440 11.670 1.00 95.75 108 MET A C 1
ATOM 925 O O . MET A 1 108 ? -1.981 -4.650 12.461 1.00 95.75 108 MET A O 1
ATOM 929 N N . ILE A 1 109 ? -0.084 -5.326 11.458 1.00 96.06 109 ILE A N 1
ATOM 930 C CA . ILE A 1 109 ? 0.041 -6.588 12.204 1.00 96.06 109 ILE A CA 1
ATOM 931 C C . ILE A 1 109 ? 0.241 -6.310 13.693 1.00 96.06 109 ILE A C 1
ATOM 933 O O . ILE A 1 109 ? -0.466 -6.909 14.505 1.00 96.06 109 ILE A O 1
ATOM 937 N N . ASP A 1 110 ? 1.135 -5.387 14.049 1.00 95.12 110 ASP A N 1
ATOM 938 C CA . ASP A 1 110 ? 1.401 -5.016 15.442 1.00 95.12 110 ASP A CA 1
ATOM 939 C C . ASP A 1 110 ? 0.127 -4.480 16.109 1.00 95.12 110 ASP A C 1
ATOM 941 O O . ASP A 1 110 ? -0.326 -5.016 17.119 1.00 95.12 110 ASP A O 1
ATOM 945 N N . MET A 1 111 ? -0.553 -3.520 15.470 1.00 94.25 111 MET A N 1
ATOM 946 C CA . MET A 1 111 ? -1.799 -2.946 15.989 1.00 94.25 111 MET A CA 1
ATOM 947 C C . MET A 1 111 ? -2.926 -3.971 16.156 1.00 94.25 111 MET A C 1
ATOM 949 O O . MET A 1 111 ? -3.729 -3.845 17.081 1.00 94.25 111 MET A O 1
ATOM 953 N N . VAL A 1 112 ? -3.044 -4.947 15.248 1.00 93.62 112 VAL A N 1
ATOM 954 C CA . VAL A 1 112 ? -4.032 -6.032 15.369 1.00 93.62 112 VAL A CA 1
ATOM 955 C C . VAL A 1 112 ? -3.640 -6.994 16.486 1.00 93.62 112 VAL A C 1
ATOM 957 O O . VAL A 1 112 ? -4.513 -7.460 17.216 1.00 93.62 112 VAL A O 1
ATOM 960 N N . SER A 1 113 ? -2.350 -7.291 16.625 1.00 92.25 113 SER A N 1
ATOM 961 C CA . SER A 1 113 ? -1.828 -8.195 17.651 1.00 92.25 113 SER A CA 1
ATOM 962 C C . SER A 1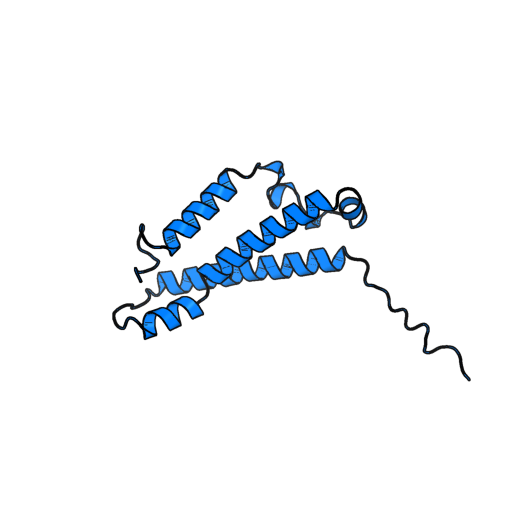 113 ? -2.005 -7.619 19.052 1.00 92.25 113 SER A C 1
ATOM 964 O O . SER A 1 113 ? -2.419 -8.351 19.944 1.00 92.25 113 SER A O 1
ATOM 966 N N . ASP A 1 114 ? -1.804 -6.311 19.225 1.00 90.56 114 ASP A N 1
ATOM 967 C CA . ASP A 1 114 ? -2.027 -5.609 20.494 1.00 90.56 114 ASP A CA 1
ATOM 968 C C . ASP A 1 114 ? -3.504 -5.585 20.907 1.00 90.56 114 ASP A C 1
ATOM 970 O O . ASP A 1 114 ? -3.832 -5.690 22.088 1.00 90.56 114 ASP A O 1
ATOM 974 N N . LYS A 1 115 ? -4.413 -5.482 19.929 1.00 89.19 115 LYS A N 1
ATOM 975 C CA . LYS A 1 115 ? -5.868 -5.478 20.163 1.00 89.19 115 LYS A CA 1
ATOM 976 C C . LYS A 1 115 ? -6.449 -6.877 20.349 1.00 89.19 115 LYS A C 1
ATOM 978 O O . LYS A 1 115 ? -7.595 -7.021 20.781 1.00 89.19 115 LYS A O 1
ATOM 983 N N . ARG A 1 116 ? -5.691 -7.927 20.028 1.00 78.62 116 ARG A N 1
ATOM 984 C CA . ARG A 1 116 ? -6.056 -9.287 20.414 1.00 78.62 116 ARG A CA 1
ATOM 985 C C . ARG A 1 116 ? -5.591 -9.491 21.849 1.00 78.62 116 ARG A C 1
ATOM 987 O O . ARG A 1 116 ? -4.420 -9.258 22.137 1.00 78.62 116 ARG A O 1
ATOM 994 N N . PRO A 1 117 ? -6.458 -9.956 22.763 1.00 62.66 117 PRO A N 1
ATOM 995 C CA . PRO A 1 117 ? -5.963 -10.406 24.049 1.00 62.66 117 PRO A CA 1
ATOM 996 C C . PRO A 1 117 ? -4.895 -11.460 23.761 1.00 62.66 117 PRO A C 1
ATOM 998 O O . PRO A 1 117 ? -5.166 -12.442 23.062 1.00 62.66 117 PRO A O 1
ATOM 1001 N N . ARG A 1 118 ? -3.666 -11.240 24.253 1.00 57.75 118 ARG A N 1
ATOM 1002 C CA . ARG A 1 118 ? -2.681 -12.321 24.321 1.00 57.75 118 ARG A CA 1
ATOM 1003 C C . ARG A 1 118 ? -3.432 -13.450 24.996 1.00 57.75 118 ARG A C 1
ATOM 1005 O O . ARG A 1 118 ? -3.947 -13.250 26.093 1.00 57.75 118 ARG A O 1
ATOM 1012 N N . CYS A 1 119 ? -3.571 -14.586 24.322 1.00 44.81 119 CYS A N 1
ATOM 1013 C CA . CYS A 1 119 ? -3.999 -15.792 24.998 1.00 44.81 119 CYS A CA 1
ATOM 1014 C C . CYS A 1 119 ? -2.954 -15.986 26.089 1.00 44.81 119 CYS A C 1
ATOM 1016 O O . CYS A 1 119 ? -1.822 -16.379 25.801 1.00 44.81 119 CYS A O 1
ATOM 1018 N N . ILE A 1 120 ? -3.278 -15.554 27.308 1.00 44.53 120 ILE A N 1
ATOM 1019 C CA . ILE A 1 120 ? -2.430 -15.748 28.462 1.00 44.53 120 ILE A CA 1
ATOM 1020 C C . ILE A 1 120 ? -2.531 -17.253 28.661 1.00 44.53 120 ILE A C 1
ATOM 1022 O O . ILE A 1 120 ? -3.416 -17.747 29.352 1.00 44.53 120 ILE A O 1
ATOM 1026 N N . PHE A 1 121 ? -1.641 -18.004 28.013 1.00 42.16 121 PHE A N 1
ATOM 1027 C CA . PHE A 1 121 ? -1.117 -19.205 28.624 1.00 42.16 121 PHE A CA 1
ATOM 1028 C C . PHE A 1 121 ? -0.444 -18.704 29.892 1.00 42.16 121 PHE A C 1
ATOM 1030 O O . PHE A 1 121 ? 0.750 -18.418 29.929 1.00 42.16 121 PHE A O 1
ATOM 1037 N N . THR A 1 122 ? -1.263 -18.488 30.921 1.00 41.38 122 THR A N 1
ATOM 1038 C CA . THR A 1 122 ? -0.790 -18.401 32.279 1.00 41.38 122 THR A CA 1
ATOM 1039 C C . THR A 1 122 ? -0.034 -19.693 32.462 1.00 41.38 122 THR A C 1
ATOM 1041 O O . THR A 1 122 ? -0.612 -20.780 32.437 1.00 41.38 122 THR A O 1
ATOM 1044 N N . THR A 1 123 ? 1.270 -19.554 32.615 1.00 41.94 123 THR A N 1
ATOM 1045 C CA . THR A 1 123 ? 2.169 -20.445 33.329 1.00 41.94 123 THR A CA 1
ATOM 1046 C C . THR A 1 123 ? 1.637 -20.638 34.760 1.00 41.94 123 THR A C 1
ATOM 1048 O O . THR A 1 123 ? 2.261 -20.278 35.746 1.00 41.94 123 THR A O 1
ATOM 1051 N N . ALA A 1 124 ? 0.443 -21.219 34.871 1.00 44.59 124 ALA A N 1
ATOM 1052 C CA . ALA 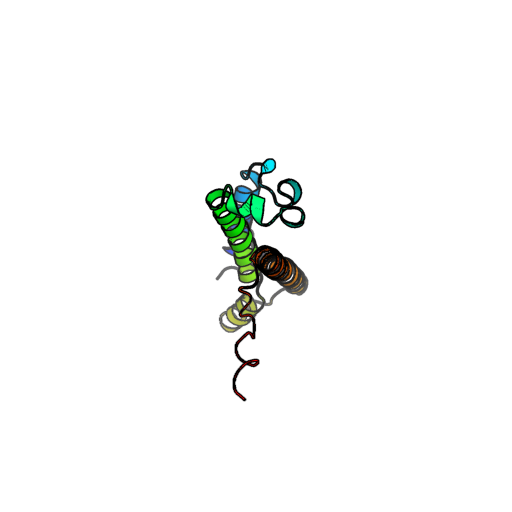A 1 124 ? -0.168 -21.780 36.066 1.00 44.59 124 ALA A CA 1
ATOM 1053 C C . ALA A 1 124 ? 0.035 -23.308 36.079 1.00 44.59 124 ALA A C 1
ATOM 1055 O O . ALA A 1 124 ? -0.769 -24.045 36.631 1.00 44.59 124 ALA A O 1
ATOM 1056 N N . ALA A 1 125 ? 1.114 -23.786 35.447 1.00 46.47 125 ALA A N 1
ATOM 1057 C CA . ALA A 1 125 ? 1.525 -25.191 35.436 1.00 46.47 125 ALA A CA 1
ATOM 1058 C C . ALA A 1 125 ? 2.957 -25.403 35.972 1.00 46.47 125 ALA A C 1
ATOM 1060 O O . ALA A 1 125 ? 3.542 -26.456 35.754 1.00 46.47 125 ALA A O 1
ATOM 1061 N N . LEU A 1 126 ? 3.530 -24.418 36.681 1.00 45.75 126 LEU A N 1
ATOM 1062 C CA . LEU A 1 126 ? 4.797 -24.574 37.425 1.00 45.75 126 LEU A CA 1
ATOM 1063 C C . LEU A 1 126 ? 4.687 -24.186 38.910 1.00 45.75 126 LEU A C 1
ATOM 1065 O O . LEU A 1 126 ? 5.683 -23.940 39.583 1.00 45.75 126 LEU A O 1
ATOM 1069 N N . ARG A 1 127 ? 3.468 -24.163 39.453 1.00 50.88 127 ARG A N 1
ATOM 1070 C CA . ARG A 1 127 ? 3.227 -24.136 40.899 1.00 50.88 127 ARG A CA 1
ATOM 1071 C C . ARG A 1 127 ? 2.119 -25.131 41.203 1.00 50.88 127 ARG A C 1
ATOM 1073 O O . ARG A 1 127 ? 0.955 -24.777 41.088 1.00 50.88 127 ARG A O 1
ATOM 1080 N N . ILE A 1 128 ? 2.512 -26.370 41.480 1.00 47.16 128 ILE A N 1
ATOM 1081 C CA . ILE A 1 128 ? 1.887 -27.391 42.341 1.00 47.16 128 ILE A CA 1
ATOM 1082 C C . ILE A 1 128 ? 2.478 -28.742 41.916 1.00 47.16 128 ILE A C 1
ATOM 1084 O O . ILE A 1 128 ? 2.485 -29.063 40.727 1.00 47.16 128 ILE A O 1
ATOM 1088 N N . ARG A 1 129 ? 2.893 -29.518 42.924 1.00 38.22 129 ARG A N 1
ATOM 1089 C CA . ARG A 1 129 ? 3.841 -30.645 42.938 1.00 38.22 129 ARG A CA 1
ATOM 1090 C C . ARG A 1 129 ? 5.261 -30.119 43.135 1.00 38.22 129 ARG A C 1
ATOM 1092 O O . ARG A 1 129 ? 5.890 -29.662 42.187 1.00 38.22 129 ARG A O 1
ATOM 1099 N N . ASP A 1 130 ? 5.642 -29.835 44.381 1.00 46.34 130 ASP A N 1
ATOM 1100 C CA . ASP A 1 130 ? 5.958 -30.830 45.435 1.00 46.34 130 ASP A CA 1
ATOM 1101 C C . ASP A 1 130 ? 6.914 -31.909 44.921 1.00 46.34 130 ASP A C 1
ATOM 1103 O O . ASP A 1 130 ? 6.504 -32.673 44.015 1.00 46.34 130 ASP A O 1
#

Secondary structure (DSSP, 8-state):
---TTSTTSHHHHHHHHHHHHHHHS-GGGSHHHH-GGG--HHHHHHSHHHHHHHHHHHHHHHHHHHHHH-HHHHHHHHHH-TT----HHHHHHHHHHHHHHHHHHHHHHHHHHHHSPP------SSSS--

Radius of gyration: 20.75 Å; chains: 1; bounding box: 38×40×69 Å